Protein AF-A0A527YZH0-F1 (afdb_monomer_lite)

Radius of gyration: 14.92 Å; chains: 1; bounding box: 29×44×36 Å

Secondary structure (DSSP, 8-state):
-HHHHHHHHHHHHHHHHHHHHHHTTS--S--HHHHHHHHHHHHHHHHHHHHHHT-THHHHHHHHHHHHHHHHHHHHHHTT--

pLDDT: mean 87.89, std 13.12, range [53.0, 98.38]

Foldseek 3Di:
DVVVVVLVVQLVVQLVVQVVCVVVVNDDDDNSNVVSVVVSVLQVVLVVVCVVVVHPVSVVVSVVVVVVVVVVVVVVVVVVVD

Structure (mmCIF, N/CA/C/O backbone):
data_AF-A0A527YZH0-F1
#
_entry.id   AF-A0A527YZH0-F1
#
loop_
_atom_site.group_PDB
_atom_site.id
_atom_site.type_symbol
_atom_site.label_atom_id
_atom_site.label_alt_id
_atom_site.label_comp_id
_atom_site.label_asym_id
_atom_site.label_entity_id
_atom_site.label_seq_id
_atom_site.pdbx_PDB_ins_code
_atom_site.Cartn_x
_atom_site.Cartn_y
_atom_site.Cartn_z
_atom_site.occupancy
_atom_site.B_iso_or_equiv
_atom_site.auth_seq_id
_atom_site.auth_comp_id
_atom_site.auth_asym_id
_atom_site.auth_atom_id
_atom_site.pdbx_PDB_model_num
ATOM 1 N N . THR A 1 1 ? -5.725 -18.729 -4.477 1.00 81.75 1 THR A N 1
ATOM 2 C CA . THR A 1 1 ? -4.291 -18.816 -4.845 1.00 81.75 1 THR A CA 1
ATOM 3 C C . THR A 1 1 ? -3.439 -18.245 -3.721 1.00 81.75 1 THR A C 1
ATOM 5 O O . THR A 1 1 ? -3.948 -17.435 -2.954 1.00 81.75 1 THR A O 1
ATOM 8 N N . ALA A 1 2 ? -2.165 -18.642 -3.605 1.00 91.38 2 ALA A N 1
ATOM 9 C CA . ALA A 1 2 ? -1.280 -18.203 -2.514 1.00 91.38 2 ALA A CA 1
ATOM 10 C C . ALA A 1 2 ? -1.126 -16.668 -2.430 1.00 91.38 2 ALA A C 1
ATOM 12 O O . ALA A 1 2 ? -1.228 -16.092 -1.350 1.00 91.38 2 ALA A O 1
ATOM 13 N N . LEU A 1 3 ? -0.994 -15.992 -3.579 1.00 90.94 3 LEU A N 1
ATOM 14 C CA . LEU A 1 3 ? -0.893 -14.527 -3.649 1.00 90.94 3 LEU A CA 1
ATOM 15 C C . LEU A 1 3 ? -2.132 -13.808 -3.102 1.00 90.94 3 LEU A C 1
ATOM 17 O O . LEU A 1 3 ? -2.002 -12.806 -2.406 1.00 90.94 3 LEU A O 1
ATOM 21 N N . ALA A 1 4 ? -3.334 -14.334 -3.362 1.00 93.38 4 ALA A N 1
ATOM 22 C CA . ALA A 1 4 ? -4.560 -13.753 -2.818 1.00 93.38 4 ALA A CA 1
ATOM 23 C C . ALA A 1 4 ? -4.572 -13.796 -1.279 1.00 93.38 4 ALA A C 1
ATOM 25 O O . ALA A 1 4 ? -5.000 -12.832 -0.645 1.00 93.38 4 ALA A O 1
ATOM 26 N N . GLY A 1 5 ? -4.047 -14.876 -0.687 1.00 97.25 5 GLY A N 1
ATOM 27 C CA . GLY A 1 5 ? -3.892 -15.012 0.762 1.00 97.25 5 GLY A CA 1
ATOM 28 C C . GLY A 1 5 ? -2.895 -14.009 1.341 1.00 97.25 5 GLY A C 1
ATOM 29 O O . GLY A 1 5 ? -3.213 -13.325 2.310 1.00 97.25 5 GLY A O 1
ATOM 30 N N . ILE A 1 6 ? -1.734 -13.849 0.698 1.00 96.69 6 ILE A N 1
ATOM 31 C CA . ILE A 1 6 ? -0.704 -12.881 1.109 1.00 96.69 6 ILE A CA 1
ATOM 32 C C . ILE A 1 6 ? -1.254 -11.451 1.075 1.00 96.69 6 ILE A C 1
ATOM 34 O O . ILE A 1 6 ? -1.173 -10.732 2.069 1.00 96.69 6 ILE A O 1
ATOM 38 N N . PHE A 1 7 ? -1.890 -11.049 -0.030 1.00 96.31 7 PHE A N 1
ATOM 39 C CA . PHE A 1 7 ? -2.485 -9.716 -0.127 1.00 96.31 7 PHE A CA 1
ATOM 40 C C . PHE A 1 7 ? -3.606 -9.500 0.890 1.00 96.31 7 PHE A C 1
ATOM 42 O O . PHE A 1 7 ? -3.760 -8.393 1.402 1.00 96.31 7 PHE A O 1
ATOM 49 N N . SER A 1 8 ? -4.388 -10.537 1.200 1.00 97.38 8 SER A N 1
ATOM 50 C CA . SER A 1 8 ? -5.400 -10.456 2.252 1.00 97.38 8 SER A CA 1
ATOM 51 C C . SER A 1 8 ? -4.769 -10.233 3.626 1.00 97.38 8 SER A C 1
ATOM 53 O O . SER A 1 8 ? -5.214 -9.350 4.355 1.00 97.38 8 SER A O 1
ATOM 55 N N . ALA A 1 9 ? -3.713 -10.980 3.960 1.00 98.00 9 ALA A N 1
ATOM 56 C CA . ALA A 1 9 ? -3.009 -10.854 5.233 1.00 98.00 9 ALA A CA 1
ATOM 57 C C . ALA A 1 9 ? -2.377 -9.464 5.404 1.00 98.00 9 ALA A C 1
ATOM 59 O O . ALA A 1 9 ? -2.529 -8.841 6.452 1.00 98.00 9 ALA A O 1
ATOM 60 N N . TRP A 1 10 ? -1.737 -8.930 4.359 1.00 97.94 10 TRP A N 1
ATOM 61 C CA . TRP A 1 10 ? -1.171 -7.579 4.397 1.00 97.94 10 TRP A CA 1
ATOM 62 C C . TRP A 1 10 ? -2.238 -6.504 4.582 1.00 97.94 10 TRP A C 1
ATOM 64 O O . TRP A 1 10 ? -2.073 -5.618 5.419 1.00 97.94 10 TRP A O 1
ATOM 74 N N . ARG A 1 11 ? -3.360 -6.590 3.851 1.00 97.94 11 ARG A N 1
ATOM 75 C CA . ARG A 1 11 ? -4.462 -5.636 4.036 1.00 97.94 11 ARG A CA 1
ATOM 76 C C . ARG A 1 11 ? -5.039 -5.707 5.448 1.00 97.94 11 ARG A C 1
ATOM 78 O O . ARG A 1 11 ? -5.357 -4.668 6.018 1.00 97.94 11 ARG A O 1
ATOM 85 N N . GLN A 1 12 ? -5.155 -6.907 6.011 1.00 98.31 12 GLN A N 1
ATOM 86 C CA . GLN A 1 12 ? -5.650 -7.082 7.370 1.00 98.31 12 GLN A CA 1
ATOM 87 C C . GLN A 1 12 ? -4.717 -6.421 8.391 1.00 98.31 12 GLN A C 1
ATOM 89 O O . GLN A 1 12 ? -5.179 -5.598 9.172 1.00 98.31 12 GLN A O 1
ATOM 94 N N . ALA A 1 13 ? -3.410 -6.688 8.318 1.00 98.38 13 ALA A N 1
ATOM 95 C CA . ALA A 1 13 ? -2.429 -6.113 9.240 1.00 98.38 13 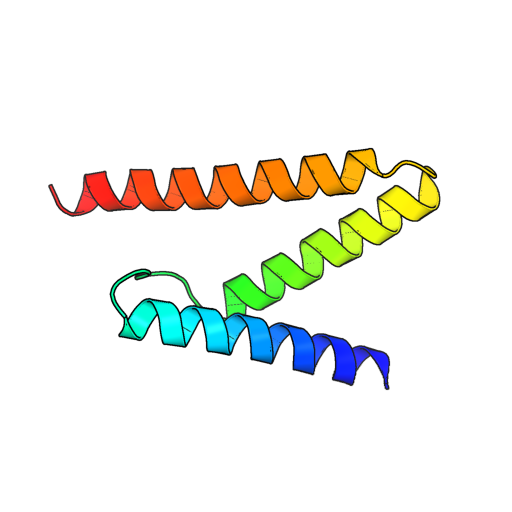ALA A CA 1
ATOM 96 C C . ALA A 1 13 ? -2.416 -4.572 9.209 1.00 98.38 13 ALA A C 1
ATOM 98 O O . ALA A 1 13 ? -2.355 -3.923 10.252 1.00 98.38 13 ALA A O 1
ATOM 99 N N . ILE A 1 14 ? -2.527 -3.973 8.018 1.00 96.38 14 ILE A N 1
ATOM 100 C CA . ILE A 1 14 ? -2.605 -2.512 7.876 1.00 96.38 14 ILE A CA 1
ATOM 101 C C . ILE A 1 14 ? -3.910 -1.976 8.477 1.00 96.38 14 ILE A C 1
ATOM 103 O O . ILE A 1 14 ? -3.885 -0.988 9.210 1.00 96.38 14 ILE A O 1
ATOM 107 N N . ALA A 1 15 ? -5.046 -2.622 8.199 1.00 97.06 15 ALA A N 1
ATOM 108 C CA . ALA A 1 15 ? -6.333 -2.214 8.757 1.00 97.06 15 ALA A CA 1
ATOM 109 C C . ALA A 1 15 ? -6.349 -2.321 10.291 1.00 97.06 15 ALA A C 1
ATOM 111 O O . ALA A 1 15 ? -6.882 -1.439 10.960 1.00 97.06 15 ALA A O 1
ATOM 112 N N . ASP A 1 16 ? -5.735 -3.363 10.854 1.00 97.50 16 ASP A N 1
ATOM 113 C CA . ASP A 1 16 ? -5.611 -3.548 12.301 1.00 97.50 16 ASP A CA 1
ATOM 114 C C . ASP A 1 16 ? -4.784 -2.424 12.936 1.00 97.50 16 ASP A C 1
ATOM 116 O O . ASP A 1 16 ? -5.222 -1.833 13.923 1.00 97.50 16 ASP A O 1
ATOM 120 N N . LYS A 1 17 ? -3.658 -2.044 12.315 1.00 95.00 17 LYS A N 1
ATOM 121 C CA . LYS A 1 17 ? -2.867 -0.881 12.745 1.00 95.00 17 LYS A CA 1
ATOM 122 C C . LYS A 1 17 ? -3.697 0.401 12.735 1.00 95.00 17 LYS A C 1
ATOM 124 O O . LYS A 1 17 ? -3.668 1.153 13.701 1.00 95.00 17 LYS A O 1
ATOM 129 N N . VAL A 1 18 ? -4.446 0.666 11.662 1.00 93.19 18 VAL A N 1
ATOM 130 C CA . VAL A 1 18 ? -5.263 1.891 11.567 1.00 93.19 18 VAL A CA 1
ATOM 131 C C . VAL A 1 18 ? -6.329 1.919 12.664 1.00 93.19 18 VAL A C 1
ATOM 133 O O . VAL A 1 18 ? -6.538 2.958 13.283 1.00 93.19 18 VAL A O 1
ATOM 136 N N . ARG A 1 19 ? -6.971 0.783 12.967 1.00 93.62 19 ARG A N 1
ATOM 137 C CA . ARG A 1 19 ? -7.936 0.705 14.078 1.00 93.62 19 ARG A CA 1
ATOM 138 C C . ARG A 1 19 ? -7.279 0.956 15.435 1.00 93.62 19 ARG A C 1
ATOM 140 O O . ARG A 1 19 ? -7.871 1.651 16.256 1.00 93.62 19 ARG A O 1
ATOM 147 N N . ALA A 1 20 ? -6.078 0.428 15.668 1.00 94.06 20 ALA A N 1
ATOM 148 C CA . ALA A 1 20 ? -5.337 0.675 16.904 1.00 94.06 20 ALA A CA 1
ATOM 149 C C . ALA A 1 20 ? -5.009 2.170 17.076 1.00 94.06 20 ALA A C 1
ATOM 151 O O . ALA A 1 20 ? -5.267 2.749 18.131 1.00 94.06 20 ALA A O 1
ATOM 152 N N . ASP A 1 21 ? -4.545 2.828 16.013 1.00 90.69 21 ASP A N 1
ATOM 153 C CA . ASP A 1 21 ? -4.273 4.269 16.018 1.00 90.69 21 ASP A CA 1
ATOM 154 C C . ASP A 1 21 ? -5.541 5.108 16.229 1.00 90.69 21 ASP A C 1
ATOM 156 O O . ASP A 1 21 ? -5.494 6.163 16.870 1.00 90.69 21 ASP A O 1
ATOM 160 N N . GLN A 1 22 ? -6.685 4.633 15.727 1.00 90.56 22 GLN A N 1
ATOM 161 C CA . GLN A 1 22 ? -7.983 5.264 15.960 1.00 90.56 22 GLN A CA 1
ATOM 162 C C . GLN A 1 22 ? -8.426 5.176 17.415 1.00 90.56 22 GLN A C 1
ATOM 164 O O . GLN A 1 22 ? -8.877 6.167 17.988 1.00 90.56 22 GLN A O 1
ATOM 169 N N . GLN A 1 23 ? -8.248 4.009 18.031 1.00 90.12 23 GLN A N 1
ATOM 170 C CA . GLN A 1 23 ? -8.528 3.806 19.451 1.00 90.12 23 GLN A CA 1
ATOM 171 C C . GLN A 1 23 ? -7.613 4.659 20.338 1.00 90.12 23 GLN A C 1
ATOM 173 O O . GLN A 1 23 ? -8.060 5.175 21.359 1.00 90.12 23 GLN A O 1
ATOM 178 N N . ALA A 1 24 ? -6.364 4.877 19.920 1.00 89.81 24 ALA A N 1
ATOM 179 C CA . ALA A 1 24 ? -5.418 5.766 20.593 1.00 89.81 24 ALA A CA 1
ATOM 180 C C . ALA A 1 24 ? -5.682 7.269 20.345 1.00 89.81 24 ALA A C 1
ATOM 182 O O . ALA A 1 24 ? -4.909 8.110 20.802 1.00 89.81 24 ALA A O 1
ATOM 183 N N . GLY A 1 25 ? -6.721 7.631 19.581 1.00 84.31 25 GLY A N 1
ATOM 184 C CA . GLY A 1 25 ? -7.047 9.021 19.238 1.00 84.31 25 GLY A CA 1
ATOM 185 C C . GLY A 1 25 ? -6.050 9.700 18.290 1.00 84.31 25 GLY A C 1
ATOM 186 O O . GLY A 1 25 ? -6.147 10.904 18.050 1.00 84.31 25 GLY A O 1
ATOM 187 N N . SER A 1 26 ? -5.097 8.947 17.735 1.00 74.94 26 SER A N 1
ATOM 188 C CA . SER A 1 26 ? -4.068 9.457 16.819 1.00 74.94 26 SER A CA 1
ATOM 189 C C . SER A 1 26 ? -4.572 9.559 15.376 1.00 74.94 26 SER A C 1
ATOM 191 O O . SER A 1 26 ? -4.063 10.356 14.584 1.00 74.94 26 SER A O 1
ATOM 193 N N . GLU A 1 27 ? -5.621 8.806 15.042 1.00 73.12 27 GLU A N 1
ATOM 194 C CA . GLU A 1 27 ? -6.263 8.785 13.733 1.00 73.12 27 GLU A CA 1
ATOM 195 C C . GLU A 1 27 ? -7.797 8.805 13.895 1.00 73.12 27 GLU A C 1
ATOM 197 O O . GLU A 1 27 ? -8.339 8.273 14.847 1.00 73.12 27 GLU A O 1
ATOM 202 N N . GLN A 1 28 ? -8.534 9.461 13.004 1.00 71.69 28 GLN A N 1
ATOM 203 C CA . GLN A 1 28 ? -10.012 9.469 12.975 1.00 71.69 28 GLN A CA 1
ATOM 204 C C . GLN A 1 28 ? -10.429 9.530 11.495 1.00 71.69 28 GLN A C 1
ATOM 206 O O . GLN A 1 28 ? -9.575 9.827 10.668 1.00 71.69 28 GLN A O 1
ATOM 211 N N . ASP A 1 29 ? -11.668 9.230 11.110 1.00 77.75 29 ASP A N 1
ATOM 212 C CA . ASP A 1 29 ? -12.184 9.361 9.722 1.00 77.75 29 ASP A CA 1
ATOM 213 C C . ASP A 1 29 ? -11.508 8.551 8.586 1.00 77.75 29 ASP A C 1
ATOM 215 O O . ASP A 1 29 ? -11.956 8.621 7.440 1.00 77.75 29 ASP A O 1
ATOM 219 N N . THR A 1 30 ? -10.459 7.769 8.844 1.00 84.00 30 THR A N 1
ATOM 220 C CA . THR A 1 30 ? -9.902 6.846 7.840 1.00 84.00 30 THR A CA 1
ATOM 221 C C . THR A 1 30 ? -10.705 5.549 7.850 1.00 84.00 30 THR A C 1
ATOM 223 O O . THR A 1 30 ? -10.810 4.902 8.886 1.00 84.00 30 THR A O 1
ATOM 226 N N . ASP A 1 31 ? -11.236 5.112 6.710 1.00 91.75 31 ASP A N 1
ATOM 227 C CA . ASP A 1 31 ? -11.741 3.739 6.583 1.00 91.75 31 ASP A CA 1
ATOM 228 C C . ASP A 1 31 ? -10.532 2.775 6.548 1.00 91.75 31 ASP A C 1
ATOM 230 O O . ASP A 1 31 ? -9.757 2.824 5.581 1.00 91.75 31 ASP A O 1
ATOM 234 N N . PRO A 1 32 ? -10.335 1.917 7.573 1.00 93.50 32 PRO A N 1
ATOM 235 C CA . PRO A 1 32 ? -9.139 1.080 7.683 1.00 93.50 32 PRO A CA 1
ATOM 236 C C . PRO A 1 32 ? -8.967 0.128 6.497 1.00 93.50 32 PRO A C 1
ATOM 238 O O . PRO A 1 32 ? -7.857 -0.080 6.007 1.00 93.50 32 PRO A O 1
ATOM 241 N N . GLN A 1 33 ? -10.068 -0.440 6.007 1.00 95.25 33 GLN A N 1
ATOM 242 C CA . GLN A 1 33 ? -10.072 -1.415 4.925 1.00 95.25 33 GLN A CA 1
ATOM 243 C C . GLN A 1 33 ? -9.806 -0.745 3.578 1.00 95.25 33 GLN A C 1
ATOM 245 O O . GLN A 1 33 ? -9.019 -1.266 2.783 1.00 95.25 33 GLN A O 1
ATOM 250 N N . ARG A 1 34 ? -10.415 0.420 3.318 1.00 93.88 34 ARG A N 1
ATOM 251 C CA . ARG A 1 34 ? -10.147 1.195 2.094 1.00 93.88 34 ARG A CA 1
ATOM 252 C C . ARG A 1 34 ? -8.711 1.696 2.060 1.00 93.88 34 ARG A C 1
ATOM 254 O O . ARG A 1 34 ? -8.071 1.599 1.015 1.00 93.88 34 ARG A O 1
ATOM 261 N N . PHE A 1 35 ? -8.190 2.178 3.187 1.00 92.94 35 PHE A N 1
ATOM 262 C CA . PHE A 1 35 ? -6.797 2.607 3.283 1.00 92.94 35 PHE A CA 1
ATOM 263 C C . PHE A 1 35 ? -5.830 1.446 3.031 1.00 92.94 35 PHE A C 1
ATOM 265 O O . PHE A 1 35 ? -4.927 1.564 2.206 1.00 92.94 35 PHE A O 1
ATOM 272 N N . ALA A 1 36 ? -6.060 0.296 3.668 1.00 96.06 36 ALA A N 1
ATOM 273 C CA . ALA A 1 36 ? -5.241 -0.890 3.462 1.00 96.06 36 ALA A CA 1
ATOM 274 C C . ALA A 1 36 ? -5.254 -1.376 2.003 1.00 96.06 36 ALA A C 1
ATOM 276 O O . ALA A 1 36 ? -4.210 -1.735 1.455 1.00 96.06 36 ALA A O 1
ATOM 277 N N . ALA A 1 37 ? -6.422 -1.365 1.353 1.00 96.38 37 ALA A N 1
ATOM 278 C CA . ALA A 1 37 ? -6.544 -1.718 -0.058 1.00 96.38 37 ALA A CA 1
ATOM 279 C C . ALA A 1 37 ? -5.767 -0.752 -0.964 1.00 96.38 37 ALA A C 1
ATOM 281 O O . ALA A 1 37 ? -5.025 -1.212 -1.832 1.00 96.38 37 ALA A O 1
ATOM 282 N N . LEU A 1 38 ? -5.894 0.558 -0.729 1.00 94.81 38 LEU A N 1
ATOM 283 C CA . LEU A 1 38 ? -5.158 1.584 -1.466 1.00 94.81 38 LEU A CA 1
ATOM 284 C C . LEU A 1 38 ? -3.645 1.408 -1.302 1.00 94.81 38 LEU A C 1
ATOM 286 O O . LEU A 1 38 ? -2.934 1.332 -2.297 1.00 94.81 38 LEU A O 1
ATOM 290 N N . ALA A 1 39 ? -3.155 1.288 -0.066 1.00 94.81 39 ALA A N 1
ATOM 291 C CA . ALA A 1 39 ? -1.728 1.154 0.218 1.00 94.81 39 ALA A CA 1
ATOM 292 C C . ALA A 1 39 ? -1.117 -0.067 -0.486 1.00 94.81 39 ALA A C 1
ATOM 294 O O . ALA A 1 39 ? -0.114 0.057 -1.190 1.00 94.81 39 ALA A O 1
ATOM 295 N N . VAL A 1 40 ? -1.751 -1.239 -0.354 1.00 96.50 40 VAL A N 1
ATOM 296 C CA . VAL A 1 40 ? -1.274 -2.466 -1.009 1.00 96.50 40 VAL A CA 1
ATOM 297 C C . VAL A 1 40 ? -1.301 -2.324 -2.531 1.00 96.50 40 VAL A C 1
ATOM 299 O O . VAL A 1 40 ? -0.333 -2.712 -3.185 1.00 96.50 40 VAL A O 1
ATOM 302 N N . ALA A 1 41 ? -2.366 -1.757 -3.106 1.00 96.50 41 ALA A N 1
ATOM 303 C CA . ALA A 1 41 ? -2.478 -1.585 -4.553 1.00 96.50 41 ALA A CA 1
ATOM 304 C C . ALA A 1 41 ? -1.396 -0.644 -5.106 1.00 96.50 41 ALA A C 1
ATOM 306 O O . ALA A 1 41 ? -0.687 -1.016 -6.044 1.00 96.50 41 ALA A O 1
ATOM 307 N N . THR A 1 42 ? -1.222 0.533 -4.499 1.00 95.62 42 THR A N 1
ATOM 308 C CA . THR A 1 42 ? -0.265 1.541 -4.972 1.00 95.62 42 THR A CA 1
ATOM 309 C C . THR A 1 42 ? 1.172 1.033 -4.872 1.00 95.62 42 THR A C 1
ATOM 311 O O . THR A 1 42 ? 1.903 1.104 -5.858 1.00 95.62 42 THR A O 1
ATOM 314 N N . TYR A 1 43 ? 1.573 0.427 -3.746 1.00 95.69 43 TYR A N 1
ATOM 315 C CA . TYR A 1 43 ? 2.924 -0.133 -3.616 1.00 95.69 43 TYR A CA 1
ATOM 316 C C . TYR A 1 43 ? 3.167 -1.326 -4.543 1.00 95.69 43 TYR A C 1
ATOM 318 O O . TYR A 1 43 ? 4.257 -1.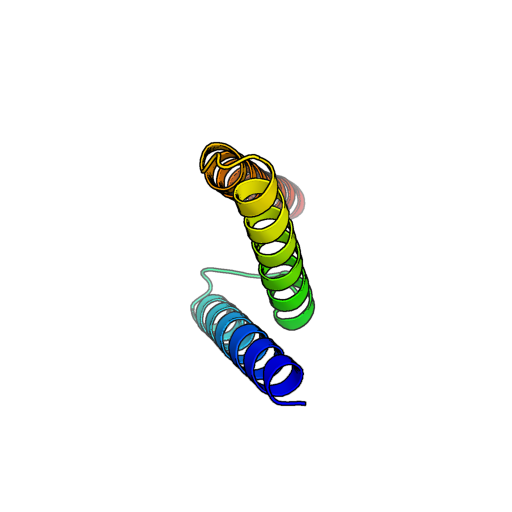445 -5.099 1.00 95.69 43 TYR A O 1
ATOM 326 N N . SER A 1 44 ? 2.173 -2.193 -4.759 1.00 96.19 44 SER A N 1
ATOM 327 C CA . SER A 1 44 ? 2.317 -3.315 -5.702 1.00 96.19 44 SER A CA 1
ATOM 328 C C . SER A 1 44 ? 2.493 -2.821 -7.144 1.00 96.19 44 SER A C 1
ATOM 330 O O . SER A 1 44 ? 3.331 -3.340 -7.887 1.00 96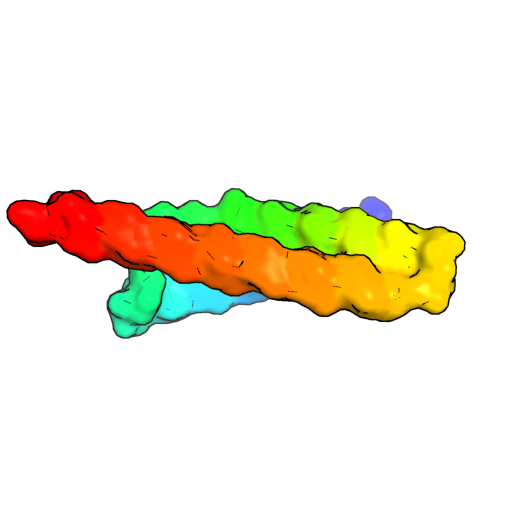.19 44 SER A O 1
ATOM 332 N N . GLY A 1 45 ? 1.745 -1.784 -7.535 1.00 96.19 45 GLY A N 1
ATOM 333 C CA . GLY A 1 45 ? 1.906 -1.120 -8.828 1.00 96.19 45 GLY A CA 1
ATOM 334 C C . GLY A 1 45 ? 3.273 -0.448 -8.964 1.00 96.19 45 GLY A C 1
ATOM 335 O O . GLY A 1 45 ? 3.969 -0.664 -9.956 1.00 96.19 45 GLY A O 1
ATOM 336 N N . ALA A 1 46 ? 3.706 0.283 -7.935 1.00 97.25 46 ALA A N 1
ATOM 337 C CA . ALA A 1 46 ? 5.012 0.936 -7.903 1.00 97.25 46 ALA A CA 1
ATOM 338 C C . ALA A 1 46 ? 6.171 -0.070 -7.983 1.00 97.25 46 ALA A C 1
ATOM 340 O O . ALA A 1 46 ? 7.097 0.139 -8.759 1.00 97.25 46 ALA A O 1
ATOM 341 N N . MET A 1 47 ? 6.098 -1.201 -7.271 1.00 96.25 47 MET A N 1
ATOM 342 C CA . MET A 1 47 ? 7.079 -2.290 -7.388 1.00 96.25 47 MET A CA 1
ATOM 343 C C . MET A 1 47 ? 7.132 -2.870 -8.805 1.00 96.25 47 MET A C 1
ATOM 345 O O . MET A 1 47 ? 8.216 -3.156 -9.314 1.00 96.25 47 MET A O 1
ATOM 349 N N . SER A 1 48 ? 5.979 -3.019 -9.461 1.00 97.62 48 SER A N 1
ATOM 350 C CA . SER A 1 48 ? 5.906 -3.531 -10.836 1.00 97.62 48 SER A CA 1
ATOM 351 C C . SER A 1 48 ? 6.550 -2.563 -11.838 1.00 97.62 48 SER A C 1
ATOM 353 O O . SER A 1 48 ? 7.322 -2.987 -12.702 1.00 97.62 48 SER A O 1
ATOM 355 N N . MET A 1 49 ? 6.298 -1.259 -11.689 1.00 97.81 49 MET A N 1
ATOM 356 C CA . MET A 1 49 ? 6.929 -0.207 -12.496 1.00 97.81 49 MET A CA 1
ATOM 357 C C . MET A 1 49 ? 8.435 -0.113 -12.231 1.00 97.81 49 MET A C 1
ATOM 359 O O . MET A 1 49 ? 9.215 -0.129 -13.179 1.00 97.81 49 MET A O 1
ATOM 363 N N . ALA A 1 50 ? 8.850 -0.110 -10.961 1.00 97.88 50 ALA A N 1
ATOM 364 C CA . ALA A 1 50 ? 10.255 -0.082 -10.559 1.00 97.88 50 ALA A CA 1
ATOM 365 C C . ALA A 1 50 ? 11.032 -1.277 -11.124 1.00 97.88 50 ALA A C 1
ATOM 367 O O . ALA A 1 50 ? 12.125 -1.116 -11.660 1.00 97.88 50 ALA A O 1
ATOM 368 N N . LYS A 1 51 ? 10.442 -2.480 -11.076 1.00 97.06 51 LYS A N 1
ATOM 369 C CA . LYS A 1 51 ? 11.028 -3.679 -11.686 1.00 97.06 51 LYS A CA 1
ATOM 370 C C . LYS A 1 51 ? 11.170 -3.534 -13.199 1.00 97.06 51 LYS A C 1
ATOM 372 O O . LYS A 1 51 ? 12.191 -3.933 -13.745 1.00 97.06 51 LYS A O 1
ATOM 377 N N . THR A 1 52 ? 10.166 -2.981 -13.871 1.00 98.00 52 THR A N 1
ATOM 378 C CA . THR A 1 52 ? 10.182 -2.811 -15.332 1.00 98.00 52 THR A CA 1
ATOM 379 C C . THR A 1 52 ? 11.225 -1.781 -15.766 1.00 98.00 52 THR A C 1
ATOM 381 O O . THR A 1 52 ? 11.965 -2.023 -16.712 1.00 98.00 52 THR A O 1
ATOM 384 N N . ALA A 1 53 ? 11.321 -0.663 -15.045 1.00 97.19 53 ALA A N 1
ATOM 385 C CA . ALA A 1 53 ? 12.269 0.414 -15.323 1.00 97.19 53 ALA A CA 1
ATOM 386 C C . ALA A 1 53 ? 13.687 0.146 -14.786 1.00 97.19 53 ALA A C 1
ATOM 388 O O . ALA A 1 53 ? 14.610 0.872 -15.138 1.00 97.19 53 ALA A O 1
ATOM 389 N N . GLN A 1 54 ? 13.857 -0.865 -13.922 1.00 97.56 54 GLN A N 1
ATOM 390 C CA . GLN A 1 54 ? 15.068 -1.077 -13.115 1.00 97.56 54 GLN A CA 1
ATOM 391 C C . GLN A 1 54 ? 15.455 0.170 -12.296 1.00 97.56 54 GLN A C 1
ATOM 393 O O . GLN A 1 54 ? 16.631 0.448 -12.077 1.00 97.56 54 GLN A O 1
ATOM 398 N N . ASP A 1 55 ? 14.452 0.909 -11.814 1.00 97.25 55 ASP A N 1
ATOM 399 C CA . ASP A 1 55 ? 14.636 2.156 -11.074 1.00 97.25 55 ASP A CA 1
ATOM 400 C C . ASP A 1 55 ? 13.805 2.168 -9.785 1.00 97.25 55 ASP A C 1
ATOM 402 O O . ASP A 1 55 ? 12.575 2.091 -9.792 1.00 97.25 55 ASP A O 1
ATOM 406 N N . SER A 1 56 ? 14.495 2.295 -8.650 1.00 96.19 56 SER A N 1
ATOM 407 C CA . SER A 1 56 ? 13.867 2.381 -7.329 1.00 96.19 56 SER A CA 1
ATOM 408 C C . SER A 1 56 ? 13.259 3.754 -7.025 1.00 96.19 56 SER A C 1
ATOM 410 O O . SER A 1 56 ? 12.532 3.876 -6.037 1.00 96.19 56 SER A O 1
ATOM 412 N N . ALA A 1 57 ? 13.523 4.784 -7.839 1.00 96.94 57 ALA A N 1
ATOM 413 C CA . ALA A 1 57 ? 12.958 6.121 -7.655 1.00 96.94 57 ALA A CA 1
ATOM 414 C C . ALA A 1 57 ? 11.426 6.105 -7.645 1.00 96.94 57 ALA A C 1
ATOM 416 O O . ALA A 1 57 ? 10.819 6.763 -6.806 1.00 96.94 57 ALA A O 1
ATOM 417 N N . VAL A 1 58 ? 10.809 5.232 -8.445 1.00 96.12 58 VAL A N 1
ATOM 418 C CA . VAL A 1 58 ? 9.349 5.063 -8.500 1.00 96.12 58 VAL A CA 1
ATOM 419 C C . VAL A 1 58 ? 8.741 4.707 -7.133 1.00 96.12 58 VAL A C 1
ATOM 421 O O . VAL A 1 58 ? 7.634 5.135 -6.804 1.00 96.12 58 VAL A O 1
ATOM 424 N N . LEU A 1 59 ? 9.458 3.951 -6.292 1.00 96.50 59 LEU A N 1
ATOM 425 C CA . LEU A 1 59 ? 8.999 3.630 -4.935 1.00 96.50 59 LEU A CA 1
ATOM 426 C C . LEU A 1 59 ? 9.057 4.849 -4.007 1.00 96.50 59 LEU A C 1
ATOM 428 O O . LEU A 1 59 ? 8.182 5.011 -3.155 1.00 96.50 59 LEU A O 1
ATOM 432 N N . ARG A 1 60 ? 10.070 5.706 -4.178 1.00 95.38 60 ARG A N 1
ATOM 433 C CA . ARG A 1 60 ? 10.211 6.956 -3.417 1.00 95.38 60 ARG A CA 1
ATOM 434 C C . ARG A 1 60 ? 9.112 7.942 -3.799 1.00 95.38 60 ARG A C 1
ATOM 436 O O . ARG A 1 60 ? 8.483 8.510 -2.913 1.00 95.38 60 ARG A O 1
ATOM 443 N N . ASP A 1 61 ? 8.810 8.064 -5.088 1.00 95.12 61 ASP A N 1
ATOM 444 C CA . ASP A 1 61 ? 7.719 8.914 -5.572 1.00 95.12 61 ASP A CA 1
ATOM 445 C C . ASP A 1 61 ? 6.357 8.443 -5.044 1.00 95.12 61 ASP A C 1
ATOM 447 O O . ASP A 1 61 ? 5.548 9.252 -4.584 1.00 95.12 61 ASP A O 1
ATOM 451 N N . CYS A 1 62 ? 6.129 7.125 -5.022 1.00 95.06 62 CYS A N 1
ATOM 452 C CA . CYS A 1 62 ? 4.939 6.522 -4.422 1.00 95.06 62 CYS A CA 1
ATOM 453 C C . CYS A 1 62 ? 4.795 6.870 -2.930 1.00 95.06 62 CYS A C 1
ATOM 455 O O . CYS A 1 62 ? 3.706 7.243 -2.490 1.00 95.06 62 CYS A O 1
ATOM 457 N N . LEU A 1 63 ? 5.878 6.758 -2.152 1.00 93.31 63 LEU A N 1
ATOM 458 C CA . LEU A 1 63 ? 5.878 7.127 -0.733 1.00 93.31 63 LEU A CA 1
ATOM 459 C C . LEU A 1 63 ? 5.555 8.616 -0.553 1.00 93.31 63 LEU A C 1
ATOM 461 O O . LEU A 1 63 ? 4.625 8.95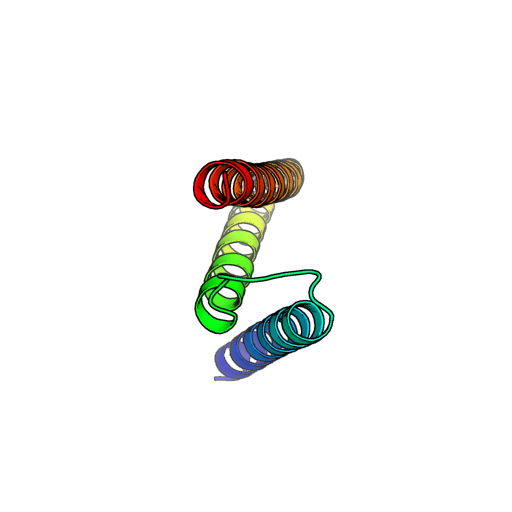2 0.179 1.00 93.31 63 LEU A O 1
ATOM 465 N N . ASN A 1 64 ? 6.261 9.488 -1.277 1.00 93.44 64 ASN A N 1
ATOM 466 C CA . ASN A 1 64 ? 6.074 10.937 -1.202 1.00 93.44 64 ASN A CA 1
ATOM 467 C C . ASN A 1 64 ? 4.616 11.335 -1.490 1.00 93.44 64 ASN A C 1
ATOM 469 O O . ASN A 1 64 ? 4.045 12.172 -0.790 1.00 93.44 64 ASN A O 1
ATOM 473 N N . 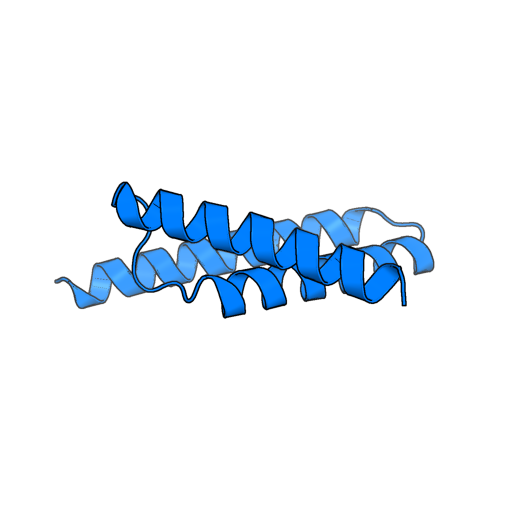ALA A 1 65 ? 3.987 10.720 -2.497 1.00 90.62 65 ALA A N 1
ATOM 474 C CA . ALA A 1 65 ? 2.590 10.978 -2.835 1.00 90.62 65 ALA A CA 1
ATOM 475 C C . ALA A 1 65 ? 1.619 10.528 -1.726 1.00 90.62 65 ALA A C 1
ATOM 477 O O . ALA A 1 65 ? 0.653 11.235 -1.422 1.00 90.62 65 ALA A O 1
ATOM 478 N N . LEU A 1 66 ? 1.873 9.379 -1.091 1.00 87.69 66 LEU A N 1
ATOM 479 C CA . LEU A 1 66 ? 1.060 8.887 0.026 1.00 87.69 66 LEU A CA 1
ATOM 480 C C . LEU A 1 66 ? 1.170 9.802 1.254 1.00 87.69 66 LEU A C 1
ATOM 482 O O . LEU A 1 66 ? 0.147 10.159 1.840 1.00 87.69 66 LEU A O 1
ATOM 486 N N . GLU A 1 67 ? 2.376 10.245 1.609 1.00 87.88 67 GLU A N 1
ATOM 487 C CA . GLU A 1 67 ? 2.601 11.171 2.728 1.00 87.88 67 GLU A CA 1
ATOM 488 C C . GLU A 1 67 ? 1.918 12.529 2.509 1.00 87.88 67 GLU A C 1
ATOM 490 O O . GLU A 1 67 ? 1.302 13.090 3.426 1.00 87.88 67 GLU A O 1
ATOM 495 N N . GLN A 1 68 ? 1.958 13.042 1.276 1.00 84.06 68 GLN A N 1
ATOM 496 C CA . GLN A 1 68 ? 1.251 14.266 0.894 1.00 84.06 68 GLN A CA 1
ATOM 497 C C . GLN A 1 68 ? -0.271 14.094 0.978 1.00 84.06 68 GLN A C 1
ATOM 499 O O . GLN A 1 68 ? -0.966 14.973 1.498 1.00 84.06 68 GLN A O 1
ATOM 504 N N . GLY A 1 69 ? -0.799 12.951 0.527 1.00 76.44 69 GLY A N 1
ATOM 505 C CA . GLY A 1 69 ? -2.220 12.616 0.639 1.00 76.44 69 GLY A CA 1
ATOM 506 C C . GLY A 1 69 ? -2.702 12.571 2.094 1.00 76.44 69 GLY A C 1
ATOM 507 O O . GLY A 1 69 ? -3.725 13.175 2.427 1.00 76.44 69 GLY A O 1
ATOM 508 N N . VAL A 1 70 ? -1.927 11.936 2.980 1.00 70.00 70 VAL A N 1
ATOM 509 C CA . VAL A 1 70 ? -2.197 11.887 4.430 1.00 70.00 70 VAL A CA 1
ATOM 510 C C . VAL A 1 70 ? -2.151 13.288 5.051 1.00 70.00 70 VAL A C 1
ATOM 512 O O . VAL A 1 70 ? -3.044 13.668 5.816 1.00 70.00 70 VAL A O 1
ATOM 515 N N . SER A 1 71 ? -1.153 14.093 4.688 1.00 64.19 71 SER A N 1
ATOM 516 C CA . SER A 1 71 ? -1.000 15.465 5.188 1.00 64.19 71 SER A CA 1
ATOM 517 C C . SER A 1 71 ? -2.165 16.366 4.766 1.00 64.19 71 SER A C 1
ATOM 519 O O . SER A 1 71 ? -2.703 17.118 5.583 1.00 64.19 71 SER A O 1
ATOM 521 N N . SER A 1 72 ? -2.617 16.241 3.516 1.00 62.25 72 SER A N 1
ATOM 522 C CA . SER A 1 72 ? -3.770 16.974 2.982 1.00 62.25 72 SER A CA 1
ATOM 523 C C . SER A 1 72 ? -5.079 16.572 3.671 1.00 62.25 72 SER A C 1
ATOM 525 O O . SER A 1 72 ? -5.866 17.436 4.073 1.00 62.25 72 SER A O 1
ATOM 527 N N . ALA A 1 73 ? -5.286 15.273 3.916 1.00 64.31 73 ALA A N 1
ATOM 528 C CA . ALA A 1 73 ? -6.430 14.779 4.682 1.00 64.31 73 ALA A CA 1
ATOM 529 C C . ALA A 1 73 ? -6.445 15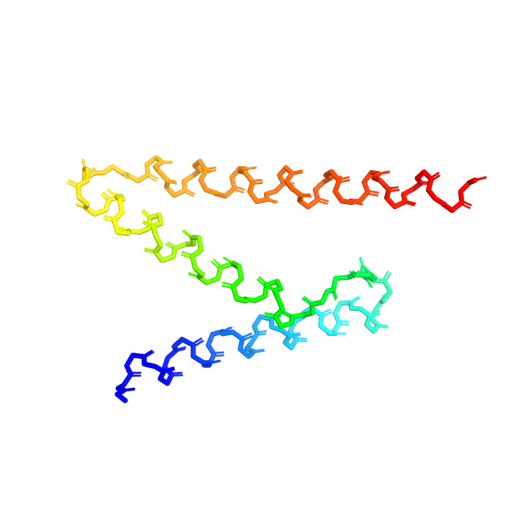.339 6.118 1.00 64.31 73 ALA A C 1
ATOM 531 O O . ALA A 1 73 ? -7.483 15.806 6.599 1.00 64.31 73 ALA A O 1
ATOM 532 N N . ARG A 1 74 ? -5.282 15.384 6.784 1.00 60.75 74 ARG A N 1
ATOM 533 C CA . ARG A 1 74 ? -5.131 15.969 8.128 1.00 60.75 74 ARG A CA 1
ATOM 534 C C . ARG A 1 74 ? -5.400 17.477 8.144 1.00 60.75 74 ARG A C 1
ATOM 536 O O . ARG A 1 74 ? -6.059 17.970 9.062 1.00 60.75 74 ARG A O 1
ATOM 543 N N . ALA A 1 75 ? -4.936 18.212 7.134 1.00 61.06 75 ALA A N 1
ATOM 544 C CA . ALA A 1 75 ? -5.182 19.649 7.004 1.00 61.06 75 ALA A CA 1
ATOM 545 C C . ALA A 1 75 ? -6.672 19.961 6.780 1.00 61.06 75 ALA A C 1
ATOM 547 O O . ALA A 1 75 ? -7.228 20.847 7.433 1.00 61.06 75 ALA A O 1
ATOM 548 N N . LYS A 1 76 ? -7.349 19.190 5.918 1.00 59.53 76 LYS A N 1
ATOM 549 C CA . LYS A 1 76 ? -8.791 19.331 5.664 1.00 59.53 76 LYS A CA 1
ATOM 550 C C . LYS A 1 76 ? -9.625 19.046 6.919 1.00 59.53 76 LYS A C 1
ATOM 552 O O . LYS A 1 76 ? -10.624 19.727 7.140 1.00 59.53 76 LYS A O 1
ATOM 557 N N . ARG A 1 77 ? -9.183 18.110 7.773 1.00 56.81 77 ARG A N 1
ATOM 558 C CA . ARG A 1 77 ? -9.812 17.823 9.075 1.00 56.81 77 ARG A CA 1
ATOM 559 C C . ARG A 1 77 ? -9.766 19.017 10.024 1.00 56.81 77 ARG A C 1
ATOM 561 O O . ARG A 1 77 ? -10.803 19.387 10.558 1.00 56.81 77 ARG A O 1
ATOM 568 N N . ARG A 1 78 ? -8.602 19.659 10.200 1.00 60.75 78 ARG A N 1
ATOM 569 C CA . ARG A 1 78 ? -8.468 20.837 11.088 1.00 60.75 78 ARG A CA 1
ATOM 570 C C . ARG A 1 78 ? -9.441 21.962 10.732 1.00 60.75 78 ARG A C 1
ATOM 572 O O . ARG A 1 78 ? -9.906 22.660 11.618 1.00 60.75 78 ARG A O 1
ATOM 579 N N . ARG A 1 79 ? -9.768 22.108 9.448 1.00 63.62 79 ARG A N 1
ATOM 580 C CA . ARG A 1 79 ? -10.677 23.143 8.940 1.00 63.62 79 ARG A CA 1
ATOM 581 C C . ARG A 1 79 ? -12.167 22.853 9.150 1.00 63.62 79 ARG A C 1
ATOM 583 O O . ARG A 1 79 ? -12.953 23.765 8.970 1.00 63.62 79 ARG A O 1
ATOM 590 N N . ARG A 1 80 ? -12.555 21.605 9.446 1.00 59.53 80 ARG A N 1
ATOM 591 C CA . ARG A 1 80 ? -13.954 21.210 9.718 1.00 59.53 80 ARG A CA 1
ATOM 592 C C . ARG A 1 80 ? -14.336 21.286 11.197 1.00 59.53 80 ARG A C 1
ATOM 594 O O . ARG A 1 80 ? -15.517 21.236 11.505 1.00 59.53 80 ARG A O 1
ATOM 601 N N . VAL A 1 81 ? -13.346 21.308 12.087 1.00 57.22 81 VAL A N 1
ATOM 602 C CA . VAL A 1 81 ? -13.536 21.323 13.549 1.00 57.22 81 VAL A CA 1
ATOM 603 C C . VAL A 1 81 ? -13.556 22.761 14.100 1.00 57.22 81 VAL A C 1
ATOM 605 O O . VAL A 1 81 ? -13.930 22.968 15.249 1.00 57.22 81 VAL A O 1
ATOM 608 N N . LEU A 1 82 ? -13.160 23.739 13.279 1.00 53.00 82 LEU A N 1
ATOM 609 C CA . LEU A 1 82 ? -13.244 25.180 13.534 1.00 53.00 82 LEU A CA 1
ATOM 610 C C . LEU A 1 82 ? -14.494 25.747 12.859 1.00 53.00 82 LEU A C 1
ATOM 612 O O . LEU A 1 82 ? -15.078 26.687 13.435 1.00 53.00 82 LEU A O 1
#

Sequence (82 aa):
TALAGIFSAWRQAIADKVRADQQAGSEQDTDPQRFAALAVATYSGAMSMAKTAQDSAVLRDCLNALEQGVSSARAKRRRRVL